Protein AF-A0A0D3AVT2-F1 (afdb_monomer_lite)

pLDDT: mean 75.26, std 17.33, range [35.0, 93.19]

InterPro domains:
  IPR003959 ATPase, AAA-type, core [PF00004] (65-88)
  IPR027417 P-loop containing nucleoside triphosphate hydrolase [G3DSA:3.40.50.300] (16-90)
  IPR027417 P-loop containing nucleoside triphosphate hydrolase [SSF52540] (23-88)
  IPR050747 Mitochondrial chaperone BCS1 subfamily [PTHR23070] (6-88)

Radius of gyration: 15.11 Å; chains: 1; bounding box: 38×38×37 Å

Foldseek 3Di:
DDDDFDFDDDPDDPDGDRDGPPDPQALVPADDDPVVSVVVVVVLVVLVVCPVVCVVVVHDSDDDDDDDDDPPNCPVSVVVHSVVVVPPPPD

Organism: NCBI:txid109376

Sequence (91 aa):
RPQQRRHTYSHSFDIWETKSLENHSTFETIAMTEELKRGLIHDLDRFIQRKYFYYRVGRPWTRNYLLCGPPGTGKTSLVAAMAKYLNLESS

Secondary structure (DSSP, 8-state):
----PPP---BTBSS---------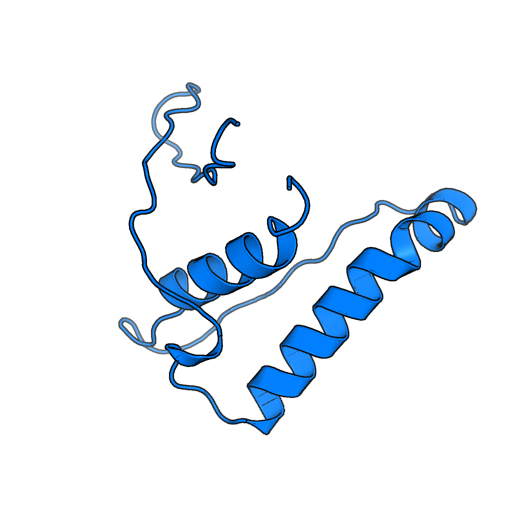--TTTS-S-HHHHHHHHHHHHHHHHTHHHHHHTT-----------STTSSHHHHHHHHHHHTT----

Structure (mmCIF, N/CA/C/O backbone):
data_AF-A0A0D3AVT2-F1
#
_entry.id   AF-A0A0D3AVT2-F1
#
loop_
_atom_site.group_PDB
_atom_site.id
_atom_site.type_symbol
_atom_site.label_atom_id
_atom_site.label_alt_id
_atom_site.label_comp_id
_atom_site.label_asym_id
_atom_site.label_entity_id
_atom_site.label_seq_id
_atom_site.pdbx_PDB_ins_code
_atom_site.Cartn_x
_atom_site.Cartn_y
_atom_site.Cartn_z
_atom_site.occupancy
_atom_site.B_iso_or_equiv
_atom_site.auth_seq_id
_atom_site.auth_comp_id
_atom_site.auth_asym_id
_atom_site.auth_atom_id
_atom_site.pdbx_PDB_model_num
ATOM 1 N N . ARG A 1 1 ? 4.250 -27.524 5.868 1.00 44.28 1 ARG A N 1
ATOM 2 C CA . ARG A 1 1 ? 3.489 -26.252 5.878 1.00 44.28 1 ARG A CA 1
ATOM 3 C C . ARG A 1 1 ? 4.290 -25.227 6.673 1.00 44.28 1 ARG A C 1
ATOM 5 O O . ARG A 1 1 ? 4.492 -25.499 7.850 1.00 44.28 1 ARG A O 1
ATOM 12 N N . PRO A 1 2 ? 4.753 -24.110 6.094 1.00 44.44 2 PRO A N 1
ATOM 13 C CA . PRO A 1 2 ? 5.201 -22.987 6.910 1.00 44.44 2 PRO A CA 1
ATOM 14 C C . PRO A 1 2 ? 4.375 -21.722 6.641 1.00 44.44 2 PRO A C 1
ATOM 16 O O . PRO A 1 2 ? 4.152 -21.332 5.500 1.00 44.44 2 PRO A O 1
ATOM 19 N N . GLN A 1 3 ? 3.904 -21.106 7.727 1.00 49.69 3 GLN A N 1
ATOM 20 C CA . GLN A 1 3 ? 3.132 -19.867 7.744 1.00 49.69 3 GLN A CA 1
ATOM 21 C C . GLN A 1 3 ? 3.966 -18.677 7.253 1.00 49.69 3 GLN A C 1
ATOM 23 O O . GLN A 1 3 ? 4.996 -18.338 7.835 1.00 49.69 3 GLN A O 1
ATOM 28 N N . GLN A 1 4 ? 3.478 -18.009 6.211 1.00 51.53 4 GLN A N 1
ATOM 29 C CA . GLN A 1 4 ? 4.087 -16.821 5.626 1.00 51.53 4 GLN A CA 1
ATOM 30 C C . GLN A 1 4 ? 3.861 -15.603 6.546 1.00 51.53 4 GLN A C 1
ATOM 32 O O . GLN A 1 4 ? 2.763 -15.046 6.620 1.00 51.53 4 GLN A O 1
ATOM 37 N N . ARG A 1 5 ? 4.892 -15.211 7.308 1.00 53.66 5 ARG A N 1
ATOM 38 C CA . ARG A 1 5 ? 4.874 -14.064 8.237 1.00 53.66 5 ARG A CA 1
ATOM 39 C C . ARG A 1 5 ? 5.415 -12.797 7.561 1.00 53.66 5 ARG A C 1
ATOM 41 O O . ARG A 1 5 ? 6.365 -12.856 6.794 1.00 53.66 5 ARG A O 1
ATOM 48 N N . ARG A 1 6 ? 4.791 -11.651 7.853 1.00 51.75 6 ARG A N 1
ATOM 49 C CA . ARG A 1 6 ? 5.059 -10.336 7.233 1.00 51.75 6 ARG A CA 1
ATOM 50 C C . ARG A 1 6 ? 6.165 -9.550 7.936 1.00 51.75 6 ARG A C 1
ATOM 52 O O . ARG A 1 6 ? 6.357 -9.693 9.138 1.00 51.75 6 ARG A O 1
ATOM 59 N N . HIS A 1 7 ? 6.823 -8.675 7.175 1.00 47.09 7 HIS A N 1
ATOM 60 C CA . HIS A 1 7 ? 7.996 -7.887 7.572 1.00 47.09 7 HIS A CA 1
ATOM 61 C C . HIS A 1 7 ? 7.623 -6.435 7.949 1.00 47.09 7 HIS A C 1
ATOM 63 O O . HIS A 1 7 ? 6.743 -5.842 7.327 1.00 47.09 7 HIS A O 1
ATOM 69 N N . THR A 1 8 ? 8.279 -5.846 8.958 1.00 50.06 8 THR A N 1
ATOM 70 C CA . THR A 1 8 ? 8.153 -4.425 9.366 1.00 50.06 8 THR A CA 1
ATOM 71 C C . THR A 1 8 ? 9.555 -3.834 9.593 1.00 50.06 8 THR A C 1
ATOM 73 O O . THR A 1 8 ? 10.437 -4.549 10.050 1.00 50.06 8 THR A O 1
ATOM 76 N N . TYR A 1 9 ? 9.765 -2.560 9.235 1.00 52.06 9 TYR A N 1
ATOM 77 C CA . TYR A 1 9 ? 11.072 -1.917 9.016 1.00 52.06 9 TYR A CA 1
ATOM 78 C C . TYR A 1 9 ? 11.262 -0.751 10.025 1.00 52.06 9 TYR A C 1
ATOM 80 O O . TYR A 1 9 ? 10.370 0.093 10.110 1.00 52.06 9 TYR A O 1
ATOM 88 N N . SER A 1 10 ? 12.379 -0.656 10.772 1.00 54.84 10 SER A N 1
ATOM 89 C CA . SER A 1 10 ? 12.673 0.487 11.675 1.00 54.84 10 SER A CA 1
ATOM 90 C C . SER A 1 10 ? 14.146 0.927 11.660 1.00 54.84 10 SER A C 1
ATOM 92 O O . SER A 1 10 ? 15.040 0.096 11.768 1.00 54.84 10 SER A O 1
ATOM 94 N N . HIS A 1 11 ? 14.385 2.242 11.578 1.00 53.28 11 HIS A N 1
ATOM 95 C CA . HIS A 1 11 ? 15.689 2.897 11.386 1.00 53.28 11 HIS A CA 1
ATOM 96 C C . HIS A 1 11 ? 16.429 3.137 12.718 1.00 53.28 11 HIS A C 1
ATOM 98 O O . HIS A 1 11 ? 16.518 4.271 13.188 1.00 53.28 11 HIS A O 1
ATOM 104 N N . SER A 1 12 ? 16.936 2.084 13.364 1.00 52.94 12 SER A N 1
ATOM 105 C CA . SER A 1 12 ? 17.829 2.264 14.529 1.00 52.94 12 SER A CA 1
ATOM 106 C C . SER A 1 12 ? 19.101 1.427 14.495 1.00 52.94 12 SER A C 1
ATOM 108 O O . SER A 1 12 ? 20.057 1.790 15.166 1.00 52.94 12 SER A O 1
ATOM 110 N N . PHE A 1 13 ? 19.144 0.349 13.725 1.00 48.84 13 PHE A N 1
ATOM 111 C CA . PHE A 1 13 ? 20.316 -0.497 13.532 1.00 48.84 13 PHE A CA 1
ATOM 112 C C . PHE A 1 13 ? 20.127 -1.114 12.146 1.00 48.84 13 PHE A C 1
ATOM 114 O O . PHE A 1 13 ? 18.994 -1.473 11.828 1.00 48.84 13 PHE A O 1
ATOM 121 N N . ASP A 1 14 ? 21.165 -1.210 11.313 1.00 59.00 14 ASP A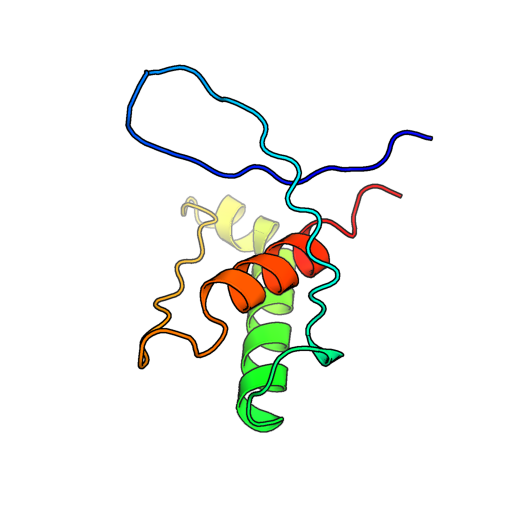 N 1
ATOM 122 C CA . ASP A 1 14 ? 21.124 -1.807 9.959 1.00 59.00 14 ASP A CA 1
ATOM 123 C C . ASP A 1 14 ? 20.861 -3.334 9.981 1.00 59.00 14 ASP A C 1
ATOM 125 O O . ASP A 1 14 ? 21.461 -4.122 9.253 1.00 59.00 14 ASP A O 1
ATOM 129 N N . ILE A 1 15 ? 19.976 -3.778 10.869 1.00 49.97 15 ILE A N 1
ATOM 130 C CA . ILE A 1 15 ? 19.621 -5.156 11.147 1.00 49.97 15 ILE A CA 1
ATOM 131 C C . ILE A 1 15 ? 18.114 -5.277 10.949 1.00 49.97 15 ILE 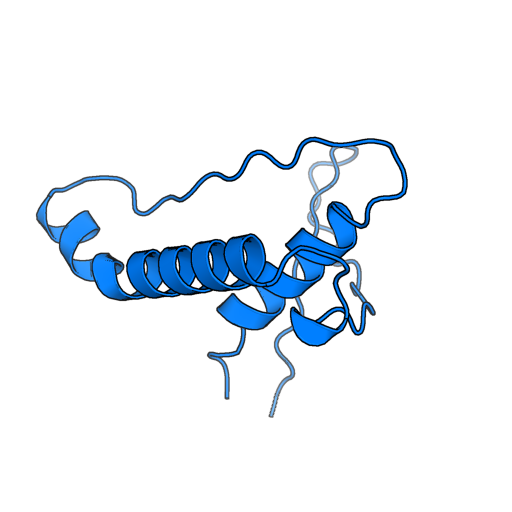A C 1
ATOM 133 O O . ILE A 1 15 ? 17.309 -4.623 11.614 1.00 49.97 15 ILE A O 1
ATOM 137 N N . TRP A 1 16 ? 17.734 -6.148 10.020 1.00 52.72 16 TRP A N 1
ATOM 138 C CA . TRP A 1 16 ? 16.348 -6.534 9.804 1.00 52.72 16 TRP A CA 1
ATOM 139 C C . TRP A 1 16 ? 15.862 -7.393 10.969 1.00 52.72 16 TRP A C 1
ATOM 141 O O . TRP A 1 16 ? 16.135 -8.591 11.017 1.00 52.72 16 TRP A O 1
ATOM 151 N N . GLU A 1 17 ? 15.120 -6.800 11.899 1.00 48.22 17 GLU A N 1
ATOM 152 C CA . GLU A 1 17 ? 14.470 -7.554 12.967 1.00 48.22 17 GLU A CA 1
ATOM 153 C C . GLU A 1 17 ? 13.031 -7.920 12.576 1.00 48.22 17 GLU A C 1
ATOM 155 O O . GLU A 1 17 ? 12.223 -7.081 12.170 1.00 48.22 17 GLU A O 1
ATOM 160 N N . THR A 1 18 ? 12.692 -9.206 12.683 1.00 46.56 18 THR A N 1
ATOM 161 C CA . THR A 1 18 ? 11.341 -9.684 12.371 1.00 46.56 18 THR A CA 1
ATOM 162 C C . THR A 1 18 ? 10.429 -9.451 13.565 1.00 46.56 18 THR A C 1
ATOM 164 O O . THR A 1 18 ? 10.446 -10.217 14.526 1.00 46.56 18 THR A O 1
ATOM 167 N N . LYS A 1 19 ? 9.571 -8.432 13.487 1.00 50.25 19 LYS A N 1
ATOM 168 C CA . LYS A 1 19 ? 8.474 -8.266 14.444 1.00 50.25 19 LYS A CA 1
ATOM 169 C C . LYS A 1 19 ? 7.224 -8.980 13.935 1.00 50.25 19 LYS A C 1
ATOM 171 O O . LYS A 1 19 ? 6.718 -8.661 12.862 1.00 50.25 19 LYS A O 1
ATOM 176 N N . SER A 1 20 ? 6.727 -9.949 14.708 1.00 48.56 20 SER A N 1
ATOM 177 C CA . SER A 1 20 ? 5.449 -10.614 14.433 1.00 48.56 20 SER A CA 1
ATOM 178 C C . SER A 1 20 ? 4.338 -9.566 14.475 1.00 48.56 20 SER A C 1
ATOM 180 O O . SER A 1 20 ? 4.010 -9.038 15.536 1.00 48.56 20 SER A O 1
ATOM 182 N N . LEU A 1 21 ? 3.785 -9.217 13.314 1.00 55.50 21 LEU A N 1
ATOM 183 C CA . LEU A 1 21 ? 2.607 -8.365 13.242 1.00 55.50 21 LEU A CA 1
ATOM 184 C C . LEU A 1 21 ? 1.383 -9.246 13.530 1.00 55.50 21 LEU A C 1
ATOM 186 O O . LEU A 1 21 ? 0.720 -9.723 12.611 1.00 55.50 21 LEU A O 1
ATOM 190 N N . GLU A 1 22 ? 1.106 -9.500 14.809 1.00 55.38 22 GLU A N 1
ATOM 191 C CA . GLU A 1 22 ? -0.054 -10.276 15.291 1.00 55.38 22 GLU A CA 1
ATOM 192 C C . GLU A 1 22 ? -1.368 -9.491 15.166 1.00 55.38 22 GLU A C 1
ATOM 194 O O . GLU A 1 22 ? -2.232 -9.509 16.035 1.00 55.38 22 GLU A O 1
ATOM 199 N N . ASN A 1 23 ? -1.532 -8.764 14.063 1.00 56.38 23 ASN A N 1
ATOM 200 C CA . ASN A 1 23 ? -2.755 -8.044 13.781 1.00 56.38 23 ASN A CA 1
ATOM 201 C C . ASN A 1 23 ? -3.678 -8.940 12.961 1.00 56.38 23 ASN A C 1
ATOM 203 O O . ASN A 1 23 ? -3.408 -9.251 11.799 1.00 56.38 23 ASN A O 1
ATOM 207 N N . HIS A 1 24 ? -4.832 -9.273 13.540 1.00 62.94 24 HIS A N 1
ATOM 208 C CA . HIS A 1 24 ? -5.960 -9.913 12.857 1.00 62.94 24 HIS A CA 1
ATOM 209 C C . HIS A 1 24 ? -6.613 -9.014 11.785 1.00 62.94 24 HIS A C 1
ATOM 211 O O . HIS A 1 24 ? -7.671 -9.354 11.262 1.00 62.94 24 HIS A O 1
ATOM 217 N N . SER A 1 25 ? -5.988 -7.886 11.431 1.00 66.50 25 SER A N 1
ATOM 218 C CA . SER A 1 25 ? -6.514 -6.900 10.493 1.00 66.50 25 SER A CA 1
ATOM 219 C C . SER A 1 25 ? -6.695 -7.489 9.092 1.00 66.50 25 SER A C 1
ATOM 221 O O . SER A 1 25 ? -5.735 -7.796 8.383 1.00 66.50 25 SER A O 1
ATOM 223 N N . THR A 1 26 ? -7.949 -7.636 8.688 1.00 74.81 26 THR A N 1
ATOM 224 C CA . THR A 1 26 ? -8.392 -7.874 7.310 1.00 74.81 26 THR A CA 1
ATOM 225 C C . THR A 1 26 ? -9.064 -6.612 6.770 1.00 74.81 26 THR A C 1
ATOM 227 O O . THR A 1 26 ? -9.405 -5.706 7.535 1.00 74.81 26 THR A O 1
ATOM 230 N N . PHE A 1 27 ? -9.297 -6.547 5.456 1.00 79.38 27 PHE A N 1
ATOM 231 C CA . PHE A 1 27 ? -10.097 -5.469 4.861 1.00 79.38 27 PHE A CA 1
ATOM 232 C C . PHE A 1 27 ? -11.503 -5.355 5.473 1.00 79.38 27 PHE A C 1
ATOM 234 O O . PHE A 1 27 ? -12.067 -4.266 5.491 1.00 79.38 27 PHE A O 1
ATOM 241 N N . GLU A 1 28 ? -12.047 -6.443 6.020 1.00 76.25 28 GLU A N 1
ATOM 242 C CA . GLU A 1 28 ? -13.340 -6.466 6.714 1.00 76.25 28 GLU A CA 1
ATOM 243 C C . GLU A 1 28 ? -13.286 -5.746 8.066 1.00 76.25 28 GLU A C 1
ATOM 245 O O . GLU A 1 28 ? -14.199 -5.007 8.408 1.00 76.25 28 GLU A O 1
ATOM 250 N N . THR A 1 29 ? -12.189 -5.903 8.813 1.00 79.56 29 THR A N 1
ATOM 251 C CA . THR A 1 29 ? -12.013 -5.273 10.136 1.00 79.56 29 THR A CA 1
ATOM 252 C C . THR A 1 29 ? -11.644 -3.786 10.081 1.00 79.56 29 THR A C 1
ATOM 254 O O . THR A 1 29 ? -11.544 -3.141 11.123 1.00 79.56 29 THR A O 1
ATOM 257 N N . ILE A 1 30 ? -11.394 -3.229 8.890 1.00 82.38 30 ILE A N 1
ATOM 258 C CA . ILE A 1 30 ? -10.978 -1.832 8.744 1.00 82.38 30 ILE A CA 1
ATOM 259 C C . ILE A 1 30 ? -12.188 -0.942 8.499 1.00 82.38 30 ILE A C 1
ATOM 261 O O . ILE A 1 30 ? -12.904 -1.092 7.509 1.00 82.38 30 ILE A O 1
ATOM 265 N N . ALA A 1 31 ? -12.345 0.047 9.376 1.00 80.19 31 ALA A N 1
ATOM 266 C CA . ALA A 1 31 ? -13.323 1.110 9.223 1.00 80.19 31 ALA A CA 1
ATOM 267 C C . ALA A 1 31 ? -12.914 2.057 8.080 1.00 80.19 31 ALA A C 1
ATOM 269 O O . ALA A 1 31 ? -12.042 2.912 8.236 1.00 80.19 31 ALA A O 1
ATOM 270 N N . MET A 1 32 ? -13.544 1.885 6.921 1.00 83.19 32 MET A N 1
ATOM 271 C CA . MET A 1 32 ? -13.485 2.785 5.768 1.00 83.19 32 MET A CA 1
ATOM 272 C C . MET A 1 32 ? -14.773 2.655 4.954 1.00 83.19 32 MET A C 1
ATOM 274 O O . MET A 1 32 ? -15.511 1.685 5.125 1.00 83.19 32 MET A O 1
ATOM 278 N N . THR A 1 33 ? -15.037 3.602 4.055 1.00 86.38 33 THR A N 1
ATOM 279 C CA . THR A 1 33 ? -16.180 3.485 3.144 1.00 86.38 33 THR A CA 1
ATOM 280 C C . THR A 1 33 ? -15.992 2.309 2.189 1.00 86.38 33 THR A C 1
ATOM 282 O O . THR A 1 33 ? -14.873 1.987 1.772 1.00 86.38 33 THR A O 1
ATOM 285 N N . GLU A 1 34 ? -17.094 1.657 1.829 1.00 85.62 34 GLU A N 1
ATOM 286 C CA . GLU A 1 34 ? -17.067 0.495 0.942 1.00 85.62 34 GLU A CA 1
ATOM 287 C C . GLU A 1 34 ? -16.553 0.853 -0.460 1.00 85.62 34 GLU A C 1
ATOM 289 O O . GLU A 1 34 ? -15.870 0.060 -1.105 1.00 85.62 34 GLU A O 1
ATOM 294 N N . GLU A 1 35 ? -16.800 2.078 -0.921 1.00 88.94 35 GLU A N 1
ATOM 295 C CA . GLU A 1 35 ? -16.284 2.600 -2.187 1.00 88.94 35 GLU A CA 1
ATOM 296 C C . GLU A 1 35 ? -14.754 2.677 -2.173 1.00 88.94 35 GLU A C 1
ATOM 298 O O . GLU A 1 35 ? -14.103 2.226 -3.119 1.00 88.94 35 GLU A O 1
ATOM 303 N N . LEU A 1 36 ? -14.173 3.196 -1.085 1.00 87.12 36 LEU A N 1
ATOM 304 C CA . LEU A 1 36 ? -12.723 3.305 -0.932 1.00 87.12 36 LEU A CA 1
ATOM 305 C C . LEU A 1 36 ? -12.080 1.919 -0.823 1.00 87.12 36 LEU A C 1
ATOM 307 O O . LEU A 1 36 ? -11.057 1.658 -1.458 1.00 87.12 36 LEU A O 1
ATOM 311 N N . LYS A 1 37 ? -12.715 1.015 -0.067 1.00 88.06 37 LYS A N 1
ATOM 312 C CA . LYS A 1 37 ? -12.278 -0.376 0.094 1.00 88.06 37 LYS A CA 1
ATOM 313 C C . LYS A 1 37 ? -12.224 -1.102 -1.247 1.00 88.06 37 LYS A C 1
ATOM 315 O O . LYS A 1 37 ? -11.184 -1.653 -1.604 1.00 88.06 37 LYS A O 1
ATOM 320 N N . ARG A 1 38 ? -13.315 -1.049 -2.020 1.00 90.31 38 ARG A N 1
ATOM 321 C CA . ARG A 1 38 ? -13.398 -1.653 -3.359 1.00 90.31 38 ARG A CA 1
ATOM 322 C C . ARG A 1 38 ? -12.366 -1.063 -4.315 1.00 90.31 38 ARG A C 1
ATOM 324 O O . ARG A 1 38 ? -11.706 -1.813 -5.029 1.00 90.31 38 ARG A O 1
ATOM 331 N N . GLY A 1 39 ? -12.195 0.261 -4.306 1.00 92.06 39 GLY A N 1
ATOM 332 C CA . GLY A 1 39 ? -11.202 0.939 -5.141 1.00 92.06 39 GLY A CA 1
ATOM 333 C C . GLY A 1 39 ? -9.771 0.487 -4.843 1.00 92.06 39 GLY A C 1
ATOM 334 O O . GLY A 1 39 ? -9.010 0.214 -5.770 1.00 92.06 39 GLY A O 1
AT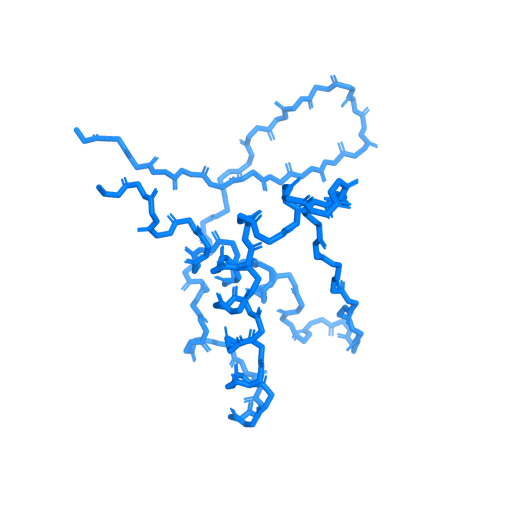OM 335 N N . LEU A 1 40 ? -9.427 0.350 -3.561 1.00 90.88 40 LEU A N 1
ATOM 336 C CA . LEU A 1 40 ? -8.106 -0.097 -3.125 1.00 90.88 40 LEU A CA 1
ATOM 337 C C . LEU A 1 40 ? -7.836 -1.563 -3.488 1.00 90.88 40 LEU A C 1
ATOM 339 O O . LEU A 1 40 ? -6.768 -1.867 -4.010 1.00 90.88 40 LEU A O 1
ATOM 343 N N . ILE A 1 41 ? -8.800 -2.459 -3.254 1.00 90.12 41 ILE A N 1
ATOM 344 C CA . ILE A 1 41 ? -8.679 -3.884 -3.611 1.00 90.12 41 ILE A CA 1
ATOM 345 C C . ILE A 1 41 ? -8.489 -4.043 -5.124 1.00 90.12 41 ILE A C 1
ATOM 347 O O . ILE A 1 41 ? -7.538 -4.680 -5.566 1.00 90.12 41 ILE A O 1
ATOM 351 N N . HIS A 1 42 ? -9.324 -3.381 -5.924 1.00 92.69 42 HIS A N 1
ATOM 352 C CA . HIS A 1 42 ? -9.230 -3.447 -7.380 1.00 92.69 42 HIS A CA 1
ATOM 353 C C . HIS A 1 42 ? -7.899 -2.889 -7.923 1.00 92.69 42 HIS A C 1
ATOM 355 O O . HIS A 1 42 ? -7.361 -3.396 -8.910 1.00 92.69 42 HIS A O 1
ATOM 361 N N . ASP A 1 43 ? -7.334 -1.856 -7.287 1.00 92.44 43 ASP A N 1
ATOM 362 C CA . ASP A 1 43 ? -6.006 -1.348 -7.643 1.00 92.44 43 ASP A CA 1
ATOM 363 C C . ASP A 1 43 ? -4.888 -2.350 -7.312 1.00 92.44 43 ASP A C 1
ATOM 365 O O . ASP A 1 43 ? -3.978 -2.540 -8.123 1.00 92.44 43 ASP A O 1
ATOM 369 N N . LEU A 1 44 ? -4.981 -3.034 -6.165 1.00 91.50 44 LEU A N 1
ATOM 370 C CA . LEU A 1 44 ? -4.049 -4.097 -5.779 1.00 91.50 44 LEU A CA 1
ATOM 371 C C . LEU A 1 44 ? -4.096 -5.272 -6.764 1.00 91.50 44 LEU A C 1
ATOM 373 O O . LEU A 1 44 ? -3.041 -5.706 -7.233 1.00 91.50 44 LEU A O 1
ATOM 377 N N . ASP A 1 45 ? -5.289 -5.728 -7.149 1.00 91.62 45 ASP A N 1
ATOM 378 C CA . ASP A 1 45 ? -5.462 -6.810 -8.129 1.00 91.62 45 ASP A CA 1
ATOM 379 C C . ASP A 1 45 ? -4.851 -6.438 -9.480 1.00 91.62 45 ASP A C 1
ATOM 381 O O . ASP A 1 45 ? -4.073 -7.190 -10.076 1.00 91.62 45 ASP A O 1
ATOM 385 N N . ARG A 1 46 ? -5.140 -5.219 -9.944 1.00 91.06 46 ARG A N 1
ATOM 386 C CA . ARG A 1 46 ? -4.574 -4.674 -11.179 1.00 91.06 46 ARG A CA 1
ATOM 387 C C . ARG A 1 46 ? -3.050 -4.588 -11.112 1.00 91.06 46 ARG A C 1
ATOM 389 O O . ARG A 1 46 ? -2.384 -4.833 -12.120 1.00 91.06 46 ARG A O 1
ATOM 396 N N . PHE A 1 47 ? -2.490 -4.212 -9.965 1.00 90.44 47 PHE A N 1
ATOM 397 C CA . PHE A 1 47 ? -1.046 -4.133 -9.772 1.00 90.44 47 PHE A CA 1
ATOM 398 C C . PHE A 1 47 ? -0.382 -5.514 -9.865 1.00 90.44 47 PHE A C 1
ATOM 400 O O . PHE A 1 47 ? 0.635 -5.642 -10.555 1.00 90.44 47 PHE A O 1
ATOM 407 N N . ILE A 1 48 ? -0.981 -6.546 -9.256 1.00 88.62 48 ILE A N 1
ATOM 408 C CA . ILE A 1 48 ? -0.492 -7.931 -9.330 1.00 88.62 48 ILE A CA 1
ATOM 409 C C . ILE A 1 48 ? -0.529 -8.445 -10.776 1.00 88.62 48 ILE A C 1
ATOM 411 O O . ILE A 1 48 ? 0.488 -8.898 -11.306 1.00 88.62 48 ILE A O 1
ATOM 415 N N . GLN A 1 49 ? -1.672 -8.304 -11.454 1.00 89.56 49 GLN A N 1
ATOM 416 C CA . GLN A 1 49 ? -1.877 -8.817 -12.816 1.00 89.56 49 GLN A CA 1
ATOM 417 C C . GLN A 1 49 ? -0.948 -8.172 -13.856 1.00 89.56 49 GLN A C 1
ATOM 419 O O . GLN A 1 49 ? -0.612 -8.777 -14.874 1.00 89.56 49 GLN A O 1
ATOM 424 N N . AR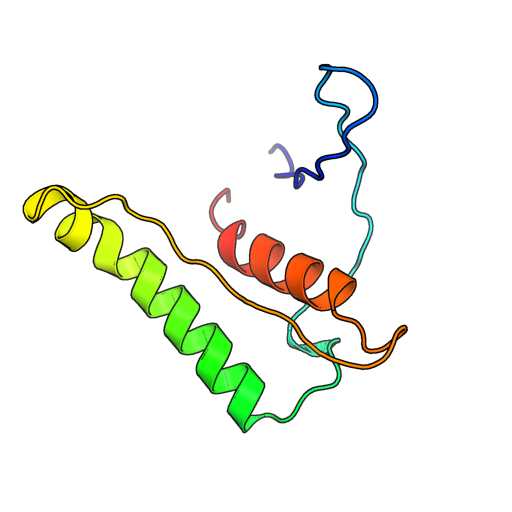G A 1 50 ? -0.504 -6.932 -13.621 1.00 89.81 50 ARG A N 1
ATOM 425 C CA . ARG A 1 50 ? 0.323 -6.181 -14.576 1.00 89.81 50 ARG A CA 1
ATOM 426 C C . ARG A 1 50 ? 1.820 -6.446 -14.457 1.00 89.81 50 ARG A C 1
ATOM 428 O O . ARG A 1 50 ? 2.568 -5.849 -15.227 1.00 89.81 50 ARG A O 1
ATOM 435 N N . LYS A 1 51 ? 2.282 -7.352 -13.589 1.00 87.88 51 LYS A N 1
ATOM 436 C CA . LYS A 1 51 ? 3.715 -7.677 -13.435 1.00 87.88 51 LYS A CA 1
ATOM 437 C C . LYS A 1 51 ? 4.434 -7.884 -14.776 1.00 87.88 51 LYS A C 1
ATOM 439 O O . LYS A 1 51 ? 5.471 -7.273 -15.028 1.00 87.88 51 LYS A O 1
ATOM 444 N N . TYR A 1 52 ? 3.842 -8.680 -15.671 1.00 88.88 52 TYR A N 1
ATOM 445 C CA . TYR A 1 52 ? 4.402 -8.948 -17.001 1.00 88.88 52 TYR A CA 1
ATOM 446 C C . TYR A 1 52 ? 4.439 -7.703 -17.901 1.00 88.88 52 TYR A C 1
ATOM 448 O O . TYR A 1 52 ? 5.393 -7.498 -18.648 1.00 88.88 52 TYR A O 1
ATOM 456 N N . PHE A 1 53 ? 3.431 -6.832 -17.804 1.00 88.44 53 PHE A N 1
ATOM 457 C CA . PHE A 1 53 ? 3.410 -5.569 -18.539 1.00 88.44 53 PHE A CA 1
ATOM 458 C C . PHE A 1 53 ? 4.581 -4.670 -18.127 1.00 88.44 53 PHE A C 1
ATOM 460 O O . PHE A 1 53 ? 5.287 -4.189 -19.008 1.00 88.44 53 PHE A O 1
ATOM 467 N N . TYR A 1 54 ? 4.816 -4.495 -16.818 1.00 88.31 54 TYR A N 1
ATOM 468 C CA . TYR A 1 54 ? 5.935 -3.698 -16.292 1.00 88.31 54 TYR A CA 1
ATOM 469 C C . TYR A 1 54 ? 7.291 -4.244 -16.751 1.00 88.31 54 TYR A C 1
ATOM 471 O O . TYR A 1 54 ? 8.133 -3.471 -17.209 1.00 88.31 54 TYR A O 1
ATOM 479 N N . TYR A 1 55 ? 7.455 -5.572 -16.716 1.00 89.94 55 TYR A N 1
ATOM 480 C CA . TYR A 1 55 ? 8.645 -6.248 -17.232 1.00 89.94 55 TYR A CA 1
ATOM 481 C C . TYR A 1 55 ? 8.866 -5.958 -18.723 1.00 89.94 55 TYR A C 1
ATOM 483 O O . TYR A 1 55 ? 9.950 -5.538 -19.119 1.00 89.94 55 TYR A O 1
ATOM 491 N N . ARG A 1 56 ? 7.817 -6.093 -19.545 1.00 93.19 56 ARG A N 1
ATOM 492 C CA . ARG A 1 56 ? 7.892 -5.871 -20.997 1.00 93.19 56 ARG A CA 1
ATOM 493 C C . ARG A 1 56 ? 8.254 -4.433 -21.372 1.00 93.19 56 ARG A C 1
ATOM 495 O O . ARG A 1 56 ? 8.952 -4.230 -22.357 1.00 93.19 56 ARG A O 1
ATOM 502 N N . VAL A 1 57 ? 7.772 -3.439 -20.625 1.00 92.94 57 VAL A N 1
ATOM 503 C CA . VAL A 1 57 ? 8.060 -2.016 -20.898 1.00 92.94 57 VAL A CA 1
ATOM 504 C C . VAL A 1 57 ? 9.332 -1.506 -20.206 1.00 92.94 57 VAL A C 1
ATOM 506 O O . VAL A 1 57 ? 9.629 -0.316 -20.296 1.00 92.94 57 VAL A O 1
ATOM 509 N N . GLY A 1 58 ? 10.061 -2.367 -19.484 1.00 91.44 58 GLY A N 1
ATOM 510 C CA . GLY A 1 58 ? 11.292 -2.003 -18.776 1.00 91.44 58 GLY A CA 1
ATOM 511 C C . GLY A 1 58 ? 11.086 -1.020 -17.618 1.00 91.44 58 GLY A C 1
ATOM 512 O O . GLY A 1 58 ? 11.990 -0.253 -17.291 1.00 91.44 58 GLY A O 1
ATOM 513 N N . ARG A 1 59 ? 9.892 -0.986 -17.008 1.00 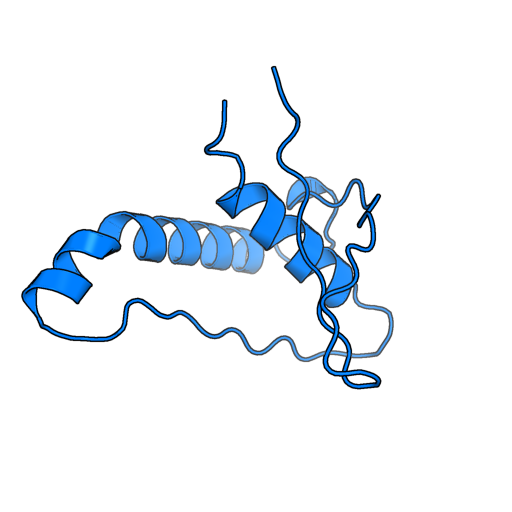90.62 59 ARG A N 1
ATOM 514 C CA . ARG A 1 59 ? 9.583 -0.089 -15.881 1.00 90.62 59 ARG A CA 1
ATOM 515 C C . ARG A 1 59 ? 9.614 -0.853 -14.553 1.00 90.62 59 ARG A C 1
ATOM 517 O O . ARG A 1 59 ? 9.162 -1.997 -14.511 1.00 90.62 59 ARG A O 1
ATOM 524 N N . PRO A 1 60 ? 10.059 -0.221 -13.450 1.00 89.44 60 PRO A N 1
ATOM 525 C CA . PRO A 1 60 ? 9.996 -0.831 -12.125 1.00 89.44 60 PRO A CA 1
ATOM 526 C C . PRO A 1 60 ? 8.565 -1.229 -11.749 1.00 89.44 60 PRO A C 1
ATOM 528 O O . PRO A 1 60 ? 7.638 -0.422 -11.856 1.00 89.44 60 PRO A O 1
ATOM 531 N N . TRP A 1 61 ? 8.381 -2.470 -11.298 1.00 89.88 61 TRP A N 1
ATOM 532 C CA . TRP A 1 61 ? 7.096 -2.978 -10.818 1.00 89.88 61 TRP A CA 1
ATOM 533 C C . TRP A 1 61 ? 6.868 -2.541 -9.363 1.00 89.88 61 TRP A C 1
ATOM 535 O O . TRP A 1 61 ? 7.050 -3.313 -8.426 1.00 89.88 61 TRP A O 1
ATOM 545 N N . THR A 1 62 ? 6.501 -1.269 -9.183 1.00 89.12 62 THR A N 1
ATOM 546 C CA . THR A 1 62 ? 6.352 -0.635 -7.862 1.00 89.12 62 THR A CA 1
ATOM 547 C C . THR A 1 62 ? 5.017 0.102 -7.752 1.00 89.12 62 THR A C 1
ATOM 549 O O . THR A 1 62 ? 4.590 0.771 -8.697 1.00 89.12 62 THR A O 1
ATOM 552 N N . ARG A 1 63 ? 4.364 0.022 -6.583 1.00 90.44 63 ARG A N 1
ATOM 553 C CA . ARG A 1 63 ? 3.142 0.772 -6.254 1.00 90.44 63 ARG A CA 1
ATOM 554 C C . ARG A 1 63 ? 3.289 1.469 -4.905 1.00 90.44 63 ARG A C 1
ATOM 556 O O . ARG A 1 63 ? 3.566 0.815 -3.907 1.00 90.44 63 ARG A O 1
ATOM 563 N N . ASN A 1 64 ? 3.073 2.784 -4.891 1.00 89.44 64 ASN A N 1
ATOM 564 C CA . ASN A 1 64 ? 3.164 3.618 -3.694 1.00 89.44 64 ASN A CA 1
ATOM 565 C C . ASN A 1 64 ? 1.769 4.089 -3.271 1.00 89.44 64 ASN A C 1
ATOM 567 O O . ASN A 1 64 ? 0.987 4.523 -4.118 1.00 89.44 64 ASN A O 1
ATOM 571 N N . TYR A 1 65 ? 1.490 4.048 -1.969 1.00 89.88 65 TYR A N 1
ATOM 572 C CA . TYR A 1 65 ? 0.247 4.534 -1.371 1.00 89.88 65 TYR A CA 1
ATOM 573 C C . TYR A 1 65 ? 0.565 5.581 -0.305 1.00 89.88 65 TYR A C 1
ATOM 575 O O . TYR A 1 65 ? 1.435 5.362 0.536 1.00 89.88 65 TYR A O 1
ATOM 583 N N . LEU A 1 66 ? -0.162 6.697 -0.319 1.00 90.06 66 LEU A N 1
ATOM 584 C CA . LEU A 1 66 ? -0.102 7.711 0.730 1.00 90.06 66 LEU A CA 1
ATOM 585 C C . LEU A 1 66 ? -1.354 7.596 1.602 1.00 90.06 66 LEU A C 1
ATOM 587 O O . LEU A 1 66 ? -2.460 7.878 1.147 1.00 90.06 66 LEU A O 1
ATOM 591 N N . LEU A 1 67 ? -1.180 7.179 2.856 1.00 86.25 67 LEU A N 1
ATOM 592 C CA . LEU A 1 67 ? -2.267 7.075 3.828 1.00 86.25 67 LEU A CA 1
ATOM 593 C C . LEU A 1 67 ? -2.267 8.317 4.725 1.00 86.25 67 LEU A C 1
ATOM 595 O O . LEU A 1 67 ? -1.417 8.446 5.605 1.00 86.25 67 LEU A O 1
ATOM 599 N N . CYS A 1 68 ? -3.223 9.222 4.517 1.00 85.75 68 CYS A N 1
ATOM 600 C CA . CYS A 1 68 ? -3.362 10.451 5.300 1.00 85.75 68 CYS A CA 1
ATOM 601 C C . CYS A 1 68 ? -4.617 10.405 6.183 1.00 85.75 68 CYS A C 1
ATOM 603 O O . CYS A 1 68 ? -5.667 9.928 5.761 1.00 85.75 68 CYS A O 1
ATOM 605 N N . GLY A 1 69 ? -4.506 10.888 7.422 1.00 83.75 69 GLY A N 1
ATOM 606 C CA . GLY A 1 69 ? -5.636 11.036 8.339 1.00 83.75 69 GLY A CA 1
ATOM 607 C C . GLY A 1 69 ? -5.200 11.206 9.801 1.00 83.75 69 GLY A C 1
ATOM 608 O O . GLY A 1 69 ? -4.031 10.954 10.109 1.00 83.75 69 GLY A O 1
ATOM 609 N N . PRO A 1 70 ? -6.121 11.567 10.712 1.00 85.56 70 PRO A N 1
ATOM 610 C CA . PRO A 1 70 ? -5.844 11.753 12.143 1.00 85.56 70 PRO A CA 1
ATOM 611 C C . PRO A 1 70 ? -5.152 10.546 12.806 1.00 85.56 70 PRO A C 1
ATOM 613 O O . PRO A 1 70 ? -5.335 9.412 12.356 1.00 85.56 70 PRO A O 1
ATOM 616 N N . PRO A 1 71 ? -4.335 10.718 13.859 1.00 83.06 71 PRO A N 1
ATOM 617 C CA . PRO A 1 71 ? -3.785 9.582 14.604 1.00 83.06 71 PRO A CA 1
ATOM 618 C C . PRO A 1 71 ? -4.916 8.667 15.115 1.00 83.06 71 PRO A C 1
ATOM 620 O O . PRO A 1 71 ? -6.004 9.133 15.428 1.00 83.06 71 PRO A O 1
ATOM 623 N N . GLY A 1 72 ? -4.684 7.350 15.140 1.00 77.12 72 GLY A N 1
ATOM 624 C CA . GLY A 1 72 ? -5.693 6.369 15.573 1.00 77.12 72 GLY A CA 1
ATOM 625 C C . GLY A 1 72 ? -6.685 5.892 14.500 1.00 77.12 72 GLY A C 1
ATOM 626 O O . GLY A 1 72 ? -7.410 4.938 14.745 1.00 77.12 72 GLY A O 1
ATOM 627 N N . THR A 1 73 ? -6.677 6.439 13.277 1.00 79.06 73 THR A N 1
ATOM 628 C CA . THR A 1 73 ? -7.600 6.023 12.191 1.00 79.06 73 THR A CA 1
ATOM 629 C C . THR A 1 73 ? -7.220 4.725 11.465 1.00 79.06 73 THR A C 1
ATOM 631 O O . THR A 1 73 ? -7.562 4.525 10.303 1.00 79.06 73 THR A O 1
ATOM 634 N N . GLY A 1 74 ? -6.452 3.842 12.105 1.00 80.81 74 GLY A N 1
ATOM 635 C CA . GLY A 1 74 ? -6.160 2.520 11.543 1.00 80.81 74 GLY A CA 1
ATOM 636 C C . GLY A 1 74 ? -5.246 2.497 10.309 1.00 80.81 74 GLY A C 1
ATOM 637 O O . GLY A 1 74 ? -5.192 1.476 9.637 1.00 80.81 74 GLY A O 1
ATOM 638 N N . LYS A 1 75 ? -4.482 3.560 10.009 1.00 87.25 75 LYS A N 1
ATOM 639 C CA . LYS A 1 75 ? -3.511 3.580 8.886 1.00 87.25 75 LYS A CA 1
ATOM 640 C C . LYS A 1 75 ? -2.525 2.403 8.929 1.00 87.25 75 LYS A C 1
ATOM 642 O O . LYS A 1 75 ? -2.329 1.722 7.928 1.00 87.25 75 LYS A O 1
ATOM 647 N N . THR A 1 76 ? -1.948 2.122 10.100 1.00 84.88 76 THR A N 1
ATOM 648 C CA . THR A 1 76 ? -1.053 0.968 10.300 1.00 84.88 76 THR A CA 1
ATOM 649 C C . THR A 1 76 ? -1.802 -0.353 10.134 1.00 84.88 76 THR A C 1
ATOM 651 O O . THR A 1 76 ? -1.299 -1.271 9.491 1.00 84.88 76 THR A O 1
ATOM 654 N N . SER A 1 77 ? -3.035 -0.437 10.640 1.00 85.69 77 SER A N 1
ATOM 655 C CA . SER A 1 77 ? -3.913 -1.599 10.461 1.00 85.69 77 SER A CA 1
ATOM 656 C C . SER A 1 77 ? -4.289 -1.824 8.992 1.00 85.69 77 SER A C 1
ATOM 658 O O . SER A 1 77 ? -4.427 -2.965 8.567 1.00 85.69 77 SER A O 1
ATOM 660 N N . LEU A 1 78 ? -4.383 -0.764 8.185 1.00 87.06 78 LEU A N 1
ATOM 661 C CA . LEU A 1 78 ? -4.619 -0.848 6.745 1.00 87.06 78 LEU A CA 1
ATOM 662 C C . LEU A 1 78 ? -3.424 -1.427 5.997 1.00 87.06 78 LEU A C 1
ATOM 664 O O . LEU A 1 78 ? -3.594 -2.373 5.230 1.00 87.06 78 LEU A O 1
ATOM 668 N N . VAL A 1 79 ? -2.208 -0.963 6.286 1.00 86.00 79 VAL A N 1
ATOM 669 C CA . VAL A 1 79 ? -0.990 -1.612 5.768 1.00 86.00 79 VAL A CA 1
ATOM 670 C C . VAL A 1 79 ? -0.952 -3.084 6.203 1.00 86.00 79 VAL A C 1
ATOM 672 O O . VAL A 1 79 ? -0.627 -3.968 5.402 1.00 86.00 79 VAL A O 1
ATOM 675 N N . ALA A 1 80 ? -1.389 -3.357 7.441 1.00 84.94 80 ALA A N 1
ATOM 676 C CA . ALA A 1 80 ? -1.591 -4.690 7.993 1.00 84.94 80 ALA A CA 1
ATOM 677 C C . ALA A 1 80 ? -2.753 -5.483 7.353 1.00 84.94 80 ALA A C 1
ATOM 679 O O . ALA A 1 80 ? -2.736 -6.700 7.427 1.00 84.94 80 ALA A O 1
ATOM 680 N N . ALA A 1 81 ? -3.690 -4.915 6.608 1.00 86.06 81 ALA A N 1
ATOM 681 C CA . ALA A 1 81 ? -4.596 -5.717 5.777 1.00 86.06 81 ALA A CA 1
ATOM 682 C C . ALA A 1 81 ? -4.031 -5.923 4.371 1.00 86.06 81 ALA A C 1
ATOM 684 O O . ALA A 1 81 ? -4.034 -7.043 3.865 1.00 86.06 81 ALA A O 1
ATOM 685 N N . MET A 1 82 ? -3.455 -4.874 3.778 1.00 87.38 82 MET A N 1
ATOM 686 C CA . MET A 1 82 ? -2.934 -4.895 2.408 1.00 87.38 82 MET A CA 1
ATOM 687 C C . MET A 1 82 ? -1.858 -5.958 2.214 1.00 87.38 82 MET A C 1
ATOM 689 O O . MET A 1 82 ? -1.986 -6.816 1.353 1.00 87.38 82 MET A O 1
ATOM 693 N N . ALA A 1 83 ? -0.820 -5.978 3.049 1.00 84.69 83 ALA A N 1
ATOM 694 C CA . ALA A 1 83 ? 0.190 -7.031 2.930 1.00 84.69 83 ALA A CA 1
ATOM 695 C C . ALA A 1 83 ? -0.303 -8.431 3.377 1.00 84.69 83 ALA A C 1
ATOM 697 O O . ALA A 1 83 ? 0.430 -9.383 3.184 1.00 84.69 83 ALA A O 1
ATOM 698 N N . LYS A 1 84 ? -1.497 -8.596 3.977 1.00 82.00 84 LYS A N 1
ATOM 699 C CA . LYS A 1 84 ? -2.092 -9.922 4.226 1.00 82.00 84 LYS A CA 1
ATOM 700 C C . LYS A 1 84 ? -2.730 -10.368 2.928 1.00 82.00 84 LYS A C 1
ATOM 702 O O . LYS A 1 84 ? -2.422 -11.446 2.458 1.00 82.00 84 LYS A O 1
ATOM 707 N N . TYR A 1 85 ? -3.519 -9.482 2.326 1.00 83.44 85 TYR A N 1
ATOM 708 C CA . TYR A 1 85 ? -4.128 -9.663 1.016 1.00 83.44 85 TYR A CA 1
ATOM 709 C C . TYR A 1 85 ? -3.103 -10.022 -0.071 1.00 83.44 85 TYR A C 1
ATOM 711 O O . TYR A 1 85 ? -3.270 -11.020 -0.757 1.00 83.44 85 TYR A O 1
ATOM 719 N N . LEU A 1 86 ? -1.992 -9.280 -0.159 1.00 80.56 86 LEU A N 1
ATOM 720 C CA . LEU A 1 86 ? -0.912 -9.540 -1.125 1.00 80.56 86 LEU A CA 1
ATOM 721 C C . LEU A 1 86 ? -0.095 -10.814 -0.829 1.00 80.56 86 LEU A C 1
ATOM 723 O O . LEU A 1 86 ? 0.573 -11.323 -1.719 1.00 80.56 86 LEU A O 1
ATOM 727 N N . ASN A 1 87 ? -0.113 -11.301 0.415 1.00 71.81 87 ASN A N 1
ATOM 728 C CA . ASN A 1 87 ? 0.682 -12.437 0.898 1.00 71.81 87 ASN A CA 1
ATOM 729 C C . ASN A 1 87 ? -0.195 -13.672 1.176 1.00 71.81 87 ASN A C 1
ATOM 731 O O . ASN A 1 87 ? 0.196 -14.552 1.934 1.00 71.81 87 ASN A O 1
ATOM 735 N N . LEU A 1 88 ? -1.404 -13.721 0.605 1.00 55.97 88 LEU A N 1
ATOM 736 C CA . LEU A 1 88 ? -2.239 -14.928 0.567 1.00 55.97 88 LEU A CA 1
ATOM 737 C C . LEU A 1 88 ? -1.775 -15.922 -0.520 1.00 55.97 88 LEU A C 1
ATOM 739 O O . LEU A 1 88 ? -2.355 -16.992 -0.653 1.00 55.97 88 LEU A O 1
ATOM 743 N N . GLU A 1 89 ? -0.683 -15.613 -1.225 1.00 46.44 89 GLU A N 1
ATOM 744 C CA . GLU A 1 89 ? -0.013 -16.455 -2.226 1.00 46.44 89 GLU A CA 1
ATOM 745 C C . GLU A 1 89 ? 1.257 -17.135 -1.653 1.00 46.44 89 GLU A C 1
ATOM 747 O O . GLU A 1 89 ? 2.357 -17.019 -2.192 1.00 46.44 89 GLU A O 1
ATOM 752 N N . SER A 1 90 ? 1.157 -17.834 -0.519 1.00 39.00 90 SER A N 1
ATOM 753 C CA . SER A 1 90 ? 2.020 -19.009 -0.244 1.00 39.00 90 SER A CA 1
ATOM 754 C C . SER A 1 90 ? 1.277 -20.102 0.514 1.00 39.00 90 SER A C 1
ATOM 756 O O . SER A 1 90 ? 1.772 -20.645 1.507 1.00 39.00 90 SER A O 1
ATOM 758 N N . SER A 1 91 ? 0.070 -20.421 0.044 1.00 35.00 91 SER A N 1
ATOM 759 C CA . SER A 1 91 ? -0.411 -21.805 0.127 1.00 35.00 91 SER A CA 1
ATOM 760 C C . SER A 1 91 ? 0.083 -22.594 -1.070 1.00 35.00 91 SER A C 1
ATOM 762 O O . SER A 1 91 ? 0.120 -22.003 -2.169 1.00 35.00 91 SER A O 1
#